Protein AF-A0AAE0R3A0-F1 (afdb_monomer_lite)

Sequence (132 aa):
MKLMDEVAGIVAVRHCKTNVVTASVDAINFHRKIKKGCVITVSGRMTFTSNKSMEIEVFVDADQLADTEEGKYRAVTAFFTYISLDKENKPLPVPPLKLGSGPIHHLERSQPCGGRGERVMGILYPDHIAGP

Organism: NCBI:txid175788

pLDDT: mean 78.23, std 23.04, range [30.05, 96.56]

Foldseek 3Di:
DVVQVVQVLVQQCVQAVADKDFPDKDDKDFPDDADPQKDKDKHKDWFFFDQFKTKIKIWIWTARPVDPVPGIDTGIIIITIMGGADPVRDGHTTDGQDADPDDQPPDDDDDDPDDDDDTGGHDDPDDPPDDD

InterPro domains:
  IPR006683 Thioesterase domain [PF03061] (1-63)
  IPR029069 HotDog domain superfamily [SSF54637] (1-98)
  IPR033120 Hotdog acyl-CoA thioesterase (ACOT)-type domain [PS51770] (1-88)
  IPR040170 Cytosolic acyl coenzyme A thioester hydrolase [PTHR11049] (1-99)

Radius of gyration: 16.15 Å; chains: 1; bounding box: 43×38×42 Å

Secondary structure (DSSP, 8-state):
-HHHHHHHHHHHHHHH-SEEEEEEEEEEEE-SPPPTT-EEEEEEEEEEE-SSEEEEEEEEEEE-TT-TTS--EEEEEEEEEEEEE-TTSPBPPPPPP---SS----------SSS-----------------

Structure (mmCIF, N/CA/C/O backbone):
data_AF-A0AAE0R3A0-F1
#
_entry.id   AF-A0AAE0R3A0-F1
#
loop_
_atom_site.group_PDB
_atom_site.id
_atom_site.type_symbol
_atom_site.label_atom_id
_atom_site.label_alt_id
_atom_site.label_comp_id
_atom_site.label_asym_id
_atom_site.label_entity_id
_atom_site.label_seq_id
_atom_site.pdbx_PDB_ins_code
_atom_site.Cartn_x
_atom_site.Cartn_y
_atom_site.Cartn_z
_atom_site.occupancy
_atom_site.B_iso_or_equiv
_atom_site.auth_seq_id
_atom_site.auth_comp_id
_atom_site.auth_asym_id
_atom_site.auth_atom_id
_atom_site.pdbx_PDB_model_num
ATOM 1 N N . MET A 1 1 ? 0.814 8.127 -8.821 1.00 86.75 1 MET A N 1
ATOM 2 C CA . MET A 1 1 ? 0.425 7.892 -7.411 1.00 86.75 1 MET A CA 1
ATOM 3 C C . MET A 1 1 ? -0.783 6.974 -7.276 1.00 86.75 1 MET A C 1
ATOM 5 O O . MET A 1 1 ? -0.697 6.074 -6.463 1.00 86.75 1 MET A O 1
ATOM 9 N N . LYS A 1 2 ? -1.832 7.115 -8.103 1.00 94.38 2 LYS A N 1
ATOM 10 C CA . LYS A 1 2 ? -3.039 6.261 -8.097 1.00 94.38 2 LYS A CA 1
ATOM 11 C C . LYS A 1 2 ? -2.790 4.756 -7.868 1.00 94.38 2 LYS A C 1
ATOM 13 O O . LYS A 1 2 ? -3.332 4.199 -6.930 1.00 94.38 2 LYS A O 1
ATOM 18 N N . LEU A 1 3 ? -1.909 4.133 -8.657 1.00 95.44 3 LEU A N 1
ATOM 19 C CA . LEU A 1 3 ? -1.618 2.694 -8.543 1.00 95.44 3 LEU A CA 1
ATOM 20 C C . LEU A 1 3 ? -1.071 2.281 -7.165 1.00 95.44 3 LEU A C 1
ATOM 22 O O . LEU A 1 3 ? -1.324 1.175 -6.705 1.00 95.44 3 LEU A O 1
ATOM 26 N N . MET A 1 4 ? -0.309 3.161 -6.506 1.00 96.19 4 MET A N 1
ATOM 27 C CA . MET A 1 4 ? 0.224 2.881 -5.170 1.00 96.19 4 MET A CA 1
ATOM 28 C C . MET A 1 4 ? -0.890 2.865 -4.124 1.00 96.19 4 MET A C 1
ATOM 30 O O . MET A 1 4 ? -0.903 1.984 -3.271 1.00 96.19 4 MET A O 1
ATOM 34 N N . ASP A 1 5 ? -1.832 3.804 -4.226 1.00 95.94 5 ASP A N 1
ATOM 35 C CA . ASP A 1 5 ? -2.991 3.870 -3.338 1.00 95.94 5 ASP A CA 1
ATOM 36 C C . ASP A 1 5 ? -3.929 2.674 -3.552 1.00 95.94 5 ASP A C 1
ATOM 38 O O . ASP A 1 5 ? -4.345 2.053 -2.585 1.00 95.94 5 ASP A O 1
ATOM 42 N N . GLU A 1 6 ? -4.165 2.254 -4.799 1.00 96.56 6 GLU A N 1
ATOM 43 C CA . GLU A 1 6 ? -4.964 1.053 -5.094 1.00 96.56 6 GLU A CA 1
ATOM 44 C C . GLU A 1 6 ? -4.362 -0.210 -4.461 1.00 96.56 6 GLU A C 1
ATOM 46 O O . GLU A 1 6 ? -5.071 -0.982 -3.815 1.00 96.56 6 GLU A O 1
ATOM 51 N N . VAL A 1 7 ? -3.045 -0.411 -4.589 1.00 96.50 7 VAL A N 1
ATOM 52 C CA . VAL A 1 7 ? -2.364 -1.560 -3.970 1.00 96.50 7 VAL A CA 1
ATOM 53 C C . VAL A 1 7 ? -2.396 -1.469 -2.445 1.00 96.50 7 VAL A C 1
ATOM 55 O O . VAL A 1 7 ? -2.684 -2.472 -1.789 1.00 96.50 7 VAL A O 1
ATOM 58 N N . ALA A 1 8 ? -2.155 -0.289 -1.868 1.00 95.94 8 ALA A N 1
ATOM 59 C CA . ALA A 1 8 ? -2.252 -0.094 -0.423 1.00 95.94 8 ALA A CA 1
ATOM 60 C C . ALA A 1 8 ? -3.670 -0.378 0.094 1.00 95.94 8 ALA A C 1
ATOM 62 O O . ALA A 1 8 ? -3.834 -1.109 1.071 1.00 95.94 8 ALA A O 1
ATOM 63 N N . GLY A 1 9 ? -4.693 0.113 -0.603 1.00 95.94 9 GLY A N 1
ATOM 64 C CA . GLY A 1 9 ? -6.095 -0.137 -0.290 1.00 95.94 9 GLY A CA 1
ATOM 65 C C . GLY A 1 9 ? -6.445 -1.620 -0.360 1.00 95.94 9 GLY A C 1
ATOM 66 O O . GLY A 1 9 ? -7.065 -2.141 0.564 1.00 95.94 9 GLY A O 1
ATOM 67 N N . ILE A 1 10 ? -5.981 -2.345 -1.383 1.00 96.44 10 ILE A N 1
ATOM 68 C CA . ILE A 1 10 ? -6.181 -3.801 -1.482 1.00 96.44 10 ILE A CA 1
ATOM 69 C C . ILE A 1 10 ? -5.555 -4.521 -0.282 1.00 96.44 10 ILE A C 1
ATOM 71 O O . ILE A 1 10 ? -6.184 -5.408 0.297 1.00 96.44 10 ILE A O 1
ATOM 75 N N . VAL A 1 11 ? -4.339 -4.144 0.119 1.00 95.12 11 VAL A N 1
ATOM 76 C CA . VAL A 1 11 ? -3.667 -4.729 1.290 1.00 95.12 11 VAL A CA 1
ATOM 77 C C . VAL A 1 11 ? -4.442 -4.418 2.579 1.00 95.12 11 VAL A C 1
ATOM 79 O O . VAL A 1 11 ? -4.677 -5.325 3.380 1.00 95.12 11 VAL A O 1
ATOM 82 N N . ALA A 1 12 ? -4.909 -3.179 2.755 1.00 95.00 12 ALA A N 1
ATOM 83 C CA . ALA A 1 12 ? -5.720 -2.764 3.901 1.00 95.00 12 ALA A CA 1
ATOM 84 C C . ALA A 1 12 ? -7.055 -3.528 3.978 1.00 95.00 12 ALA A C 1
ATOM 86 O O . ALA A 1 12 ? -7.399 -4.072 5.030 1.00 95.00 12 ALA A O 1
ATOM 87 N N . VAL A 1 13 ? -7.789 -3.626 2.862 1.00 95.12 13 VAL A N 1
ATOM 88 C CA . VAL A 1 13 ? -9.057 -4.372 2.780 1.00 95.12 13 VAL A CA 1
ATOM 89 C C . VAL A 1 13 ? -8.832 -5.853 3.060 1.00 95.12 13 VAL A C 1
ATOM 91 O O . VAL A 1 13 ? -9.615 -6.457 3.789 1.00 95.12 13 VAL A O 1
ATOM 94 N N . ARG A 1 14 ? -7.764 -6.458 2.528 1.00 93.75 14 ARG A N 1
ATOM 95 C CA . ARG A 1 14 ? -7.451 -7.874 2.783 1.00 93.75 14 ARG A CA 1
ATOM 96 C C . ARG A 1 14 ? -7.198 -8.154 4.262 1.00 93.75 14 ARG A C 1
ATOM 98 O O . ARG A 1 14 ? -7.598 -9.209 4.751 1.00 93.75 14 ARG A O 1
ATOM 105 N N . HIS A 1 15 ? -6.565 -7.216 4.960 1.00 92.44 15 HIS A N 1
ATOM 106 C CA . HIS A 1 15 ? -6.257 -7.346 6.381 1.00 92.44 15 HIS A CA 1
ATOM 107 C C . HIS A 1 15 ? -7.481 -7.117 7.275 1.00 92.44 15 HIS A C 1
ATOM 109 O O . HIS A 1 15 ? -7.769 -7.937 8.146 1.00 92.44 15 HIS A O 1
ATOM 115 N N . CYS A 1 16 ? -8.235 -6.037 7.047 1.00 91.19 16 CYS A N 1
ATOM 116 C CA . CYS A 1 16 ? -9.368 -5.670 7.902 1.00 91.19 16 CYS A CA 1
ATOM 117 C C . CYS A 1 16 ? -10.698 -6.325 7.514 1.00 91.19 16 CYS A C 1
ATOM 119 O O . CYS A 1 16 ? -11.542 -6.518 8.384 1.00 91.19 16 CYS A O 1
ATOM 121 N N . LYS A 1 17 ? -10.895 -6.679 6.238 1.00 92.44 17 LYS A N 1
ATOM 122 C CA . LYS A 1 17 ? -12.163 -7.187 5.675 1.00 92.44 17 LYS A CA 1
ATOM 123 C C . LYS A 1 17 ? -13.355 -6.241 5.894 1.00 92.44 17 LYS A C 1
ATOM 125 O O . LYS A 1 17 ? -14.493 -6.681 6.043 1.00 92.44 17 LYS A O 1
ATOM 130 N N . THR A 1 18 ? -13.089 -4.941 5.914 1.00 92.44 18 THR A N 1
ATOM 131 C CA . THR A 1 18 ? -14.054 -3.858 6.159 1.00 92.44 18 THR A CA 1
ATOM 132 C C . THR A 1 18 ? -13.866 -2.736 5.138 1.00 92.44 18 THR A C 1
ATOM 134 O O . THR A 1 18 ? -12.990 -2.805 4.273 1.00 92.44 18 THR A O 1
ATOM 137 N N . ASN A 1 19 ? -14.690 -1.689 5.240 1.00 93.62 19 ASN A N 1
ATOM 138 C CA . ASN A 1 19 ? -14.448 -0.450 4.516 1.00 93.62 19 ASN A CA 1
ATOM 139 C C . ASN A 1 19 ? -13.184 0.221 5.069 1.00 93.62 19 ASN A C 1
ATOM 141 O O . ASN A 1 19 ? -13.044 0.368 6.284 1.00 93.62 19 ASN A O 1
ATOM 145 N N . VAL A 1 20 ? -12.273 0.635 4.194 1.00 95.38 20 VAL A N 1
ATOM 146 C CA . VAL A 1 20 ? -11.018 1.284 4.586 1.00 95.38 20 VAL A CA 1
ATOM 147 C C . VAL A 1 20 ? -10.836 2.574 3.808 1.00 95.38 20 VAL A C 1
ATOM 149 O O . VAL A 1 20 ? -11.251 2.680 2.656 1.00 95.38 20 VAL A O 1
ATOM 152 N N . VAL A 1 21 ? -10.198 3.552 4.439 1.00 96.00 21 VAL A N 1
ATOM 153 C CA . VAL A 1 21 ? -9.913 4.853 3.832 1.00 96.00 21 VAL A CA 1
ATOM 154 C C . VAL A 1 21 ? -8.464 5.250 4.059 1.00 96.00 21 VAL A C 1
ATOM 156 O O . VAL A 1 21 ? -7.890 4.965 5.116 1.00 96.00 21 VAL A O 1
ATOM 159 N N . THR A 1 22 ? -7.885 5.935 3.077 1.00 95.88 22 THR A N 1
ATOM 160 C CA . THR A 1 22 ? -6.555 6.535 3.186 1.00 95.88 22 THR A CA 1
ATOM 161 C C . THR A 1 22 ? -6.623 7.722 4.141 1.00 95.88 22 THR A C 1
ATOM 163 O O . THR A 1 22 ? -7.330 8.696 3.890 1.00 95.88 22 THR A O 1
ATOM 166 N N . ALA A 1 23 ? -5.897 7.638 5.252 1.00 94.75 23 ALA A N 1
ATOM 167 C CA . ALA A 1 23 ? -5.838 8.686 6.266 1.00 94.75 23 ALA A CA 1
ATOM 168 C C . ALA A 1 23 ? -4.661 9.641 6.045 1.00 94.75 23 ALA A C 1
ATOM 170 O O . ALA A 1 23 ? -4.806 10.851 6.199 1.00 94.75 23 ALA A O 1
ATOM 171 N N . SER A 1 24 ? -3.496 9.104 5.679 1.00 94.19 24 SER A N 1
ATOM 172 C CA . SER A 1 24 ? -2.322 9.895 5.306 1.00 94.19 24 SER A CA 1
ATOM 173 C C . SER A 1 24 ? -1.452 9.145 4.307 1.00 94.19 24 SER A C 1
ATOM 175 O O . SER A 1 24 ? -1.490 7.915 4.219 1.00 94.19 24 SER A O 1
ATOM 177 N N . VAL A 1 25 ? -0.648 9.902 3.567 1.00 93.81 25 VAL A N 1
ATOM 178 C CA . VAL A 1 25 ? 0.426 9.373 2.728 1.00 93.81 25 VAL A CA 1
ATOM 179 C C . VAL A 1 25 ? 1.706 10.081 3.138 1.00 93.81 25 VAL A C 1
ATOM 181 O O . VAL A 1 25 ? 1.764 11.309 3.136 1.00 93.81 25 VAL A O 1
ATOM 184 N N . ASP A 1 26 ? 2.714 9.303 3.503 1.00 90.06 26 ASP A N 1
ATOM 185 C CA . ASP A 1 26 ? 3.951 9.761 4.116 1.00 90.06 26 ASP A CA 1
ATOM 186 C C . ASP A 1 26 ? 5.168 9.280 3.297 1.00 90.06 26 ASP A C 1
ATOM 188 O O . ASP A 1 26 ? 5.145 8.224 2.660 1.00 90.06 26 ASP A O 1
ATOM 192 N N . ALA A 1 27 ? 6.250 10.070 3.317 1.00 88.81 27 ALA A N 1
ATOM 193 C CA . ALA A 1 27 ? 7.576 9.722 2.781 1.00 88.81 27 ALA A CA 1
ATOM 194 C C . ALA A 1 27 ? 7.585 9.106 1.360 1.00 88.81 27 ALA A C 1
ATOM 196 O O . ALA A 1 27 ? 8.205 8.067 1.118 1.00 88.81 27 ALA A O 1
ATOM 197 N N . ILE A 1 28 ? 6.915 9.762 0.405 1.00 93.31 28 ILE A N 1
ATOM 198 C CA . ILE A 1 28 ? 6.990 9.386 -1.013 1.00 93.31 28 ILE A CA 1
ATOM 199 C C . ILE A 1 28 ? 8.362 9.787 -1.567 1.00 93.31 28 ILE A C 1
ATOM 201 O O . ILE A 1 28 ? 8.621 10.963 -1.820 1.00 93.31 28 ILE A O 1
ATOM 205 N N . ASN A 1 29 ? 9.218 8.800 -1.809 1.00 93.19 29 ASN A N 1
ATOM 206 C CA . ASN A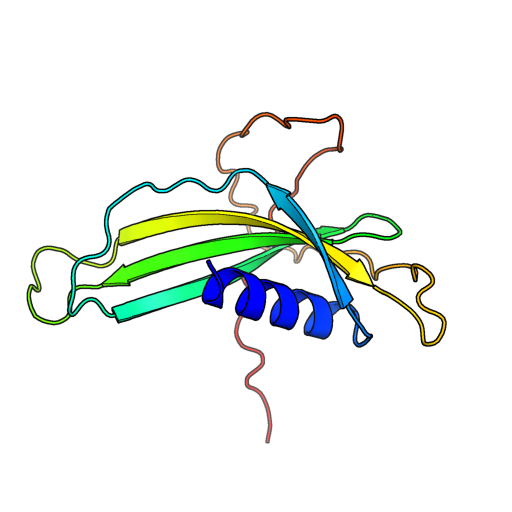 1 29 ? 10.557 8.997 -2.352 1.00 93.19 29 ASN A CA 1
ATOM 207 C C . ASN A 1 29 ? 10.629 8.479 -3.788 1.00 93.19 29 ASN A C 1
ATOM 209 O O . ASN A 1 29 ? 10.397 7.296 -4.044 1.00 93.19 29 ASN A O 1
ATOM 213 N N . PHE A 1 30 ? 10.982 9.367 -4.716 1.00 94.31 30 PHE A N 1
ATOM 214 C CA . PHE A 1 30 ? 11.243 9.039 -6.115 1.00 94.31 30 PHE A CA 1
ATOM 215 C C . PHE A 1 30 ? 12.746 8.837 -6.311 1.00 94.31 30 PHE A C 1
ATOM 217 O O . PHE A 1 30 ? 13.498 9.800 -6.435 1.00 94.31 30 PHE A O 1
ATOM 224 N N . HIS A 1 31 ? 13.175 7.578 -6.335 1.00 93.19 31 HIS A N 1
ATOM 225 C CA . HIS A 1 31 ? 14.585 7.197 -6.451 1.00 93.19 31 HIS A CA 1
ATOM 226 C C . HIS A 1 31 ? 15.094 7.337 -7.883 1.00 93.19 31 HIS A C 1
ATOM 228 O O . HIS A 1 31 ? 16.197 7.823 -8.120 1.00 93.19 31 HIS A O 1
ATOM 234 N N . ARG A 1 32 ? 14.287 6.903 -8.859 1.00 93.00 32 ARG A N 1
ATOM 235 C CA . ARG A 1 32 ? 14.642 6.907 -10.284 1.00 93.00 32 ARG A CA 1
ATOM 236 C C . ARG A 1 32 ? 13.426 7.223 -11.147 1.00 93.00 32 ARG A C 1
ATOM 238 O O . ARG A 1 32 ? 12.296 6.863 -10.820 1.00 93.00 32 ARG A O 1
ATOM 245 N N . LYS A 1 33 ? 13.667 7.896 -12.275 1.00 91.69 33 LYS A N 1
ATOM 246 C CA . LYS A 1 33 ? 12.634 8.184 -13.280 1.00 91.69 33 LYS A CA 1
ATOM 247 C C . LYS A 1 33 ? 12.230 6.893 -13.991 1.00 91.69 33 LYS A C 1
ATOM 249 O O . LYS A 1 33 ? 13.096 6.101 -14.338 1.00 91.69 33 LYS A O 1
ATOM 254 N N . ILE A 1 34 ? 10.937 6.741 -14.263 1.00 91.69 34 ILE A N 1
ATOM 255 C CA . ILE A 1 34 ? 10.389 5.637 -15.058 1.00 91.69 34 ILE A CA 1
ATOM 256 C C . ILE A 1 34 ? 10.246 6.126 -16.502 1.00 91.69 34 ILE A C 1
ATOM 258 O O . ILE A 1 34 ? 9.584 7.138 -16.750 1.00 91.69 34 ILE A O 1
ATOM 262 N N . LYS A 1 35 ? 10.897 5.443 -17.448 1.00 89.38 35 LYS A N 1
ATOM 263 C CA . LYS A 1 35 ? 10.840 5.775 -18.880 1.00 89.38 35 LYS A CA 1
ATOM 264 C C . LYS A 1 35 ? 9.560 5.203 -19.508 1.00 89.38 35 LYS A C 1
ATOM 266 O O . LYS A 1 35 ? 8.932 4.287 -18.977 1.00 89.38 35 LYS A O 1
ATOM 271 N N . LYS A 1 36 ? 9.152 5.747 -20.659 1.00 89.50 36 LYS A N 1
ATOM 272 C CA . LYS A 1 36 ? 8.063 5.154 -21.454 1.00 89.50 36 LYS A CA 1
ATOM 273 C C . LYS A 1 36 ? 8.492 3.770 -21.948 1.00 89.50 36 LYS A C 1
ATOM 275 O O . LYS A 1 36 ? 9.640 3.601 -22.337 1.00 89.50 36 LYS A O 1
ATOM 280 N N . GLY A 1 37 ? 7.563 2.817 -21.948 1.00 87.69 37 GLY A N 1
ATOM 281 C CA . GLY A 1 37 ? 7.834 1.432 -22.348 1.00 87.69 37 GLY A CA 1
ATOM 282 C C . GLY A 1 37 ? 8.332 0.527 -21.217 1.00 87.69 37 GLY A C 1
ATOM 283 O O . GLY A 1 37 ? 8.429 -0.677 -21.425 1.00 87.69 37 GLY A O 1
ATOM 284 N N . CYS A 1 38 ? 8.592 1.063 -20.017 1.00 90.31 38 CYS A N 1
ATOM 285 C CA . CYS A 1 38 ? 8.862 0.233 -18.846 1.00 90.31 38 CYS A CA 1
ATOM 286 C C . CYS A 1 38 ? 7.584 -0.456 -18.350 1.00 90.31 38 CYS A C 1
ATOM 288 O O . CYS A 1 38 ? 6.516 0.161 -18.277 1.00 90.31 38 CYS A O 1
ATOM 290 N N . VAL A 1 39 ? 7.723 -1.707 -17.922 1.00 92.19 39 VAL A N 1
ATOM 291 C CA . VAL A 1 39 ? 6.725 -2.398 -17.107 1.00 92.19 39 VAL A CA 1
ATOM 292 C C . VAL A 1 39 ? 6.987 -2.058 -15.651 1.00 92.19 39 VAL A C 1
ATOM 294 O O . VAL A 1 39 ? 8.131 -2.035 -15.207 1.00 92.19 39 VAL A O 1
ATOM 297 N N . ILE A 1 40 ? 5.925 -1.771 -14.904 1.00 94.56 40 ILE A N 1
ATOM 298 C CA . ILE A 1 40 ? 6.028 -1.460 -13.481 1.00 94.56 40 ILE A CA 1
ATOM 299 C C . ILE A 1 40 ? 5.360 -2.544 -12.649 1.00 94.56 40 ILE A C 1
ATOM 301 O O . ILE A 1 40 ? 4.267 -3.011 -12.965 1.00 94.56 40 ILE A O 1
ATOM 305 N N . THR A 1 41 ? 6.005 -2.914 -11.552 1.00 94.94 41 THR A N 1
ATOM 306 C CA . THR A 1 41 ? 5.434 -3.774 -10.521 1.00 94.94 41 THR A CA 1
ATOM 307 C C . THR A 1 41 ? 5.213 -2.932 -9.280 1.00 94.94 41 THR A C 1
ATOM 309 O O . THR A 1 41 ? 6.164 -2.416 -8.693 1.00 94.94 41 THR A O 1
ATOM 312 N N . VAL A 1 42 ? 3.954 -2.797 -8.873 1.00 96.31 42 VAL A N 1
ATOM 313 C CA . VAL A 1 42 ? 3.591 -2.125 -7.625 1.00 96.31 42 VAL A CA 1
ATOM 314 C C . VAL A 1 42 ? 3.329 -3.194 -6.578 1.00 96.31 42 VAL A C 1
ATOM 316 O O . VAL A 1 42 ? 2.454 -4.035 -6.753 1.00 96.31 42 VAL A O 1
ATOM 319 N N . SER A 1 43 ? 4.118 -3.189 -5.512 1.00 94.94 43 SER A N 1
ATOM 320 C CA . SER A 1 43 ? 4.028 -4.160 -4.420 1.00 94.94 43 SER A CA 1
ATOM 321 C C . SER A 1 43 ? 3.758 -3.428 -3.116 1.00 94.94 43 SER A C 1
ATOM 323 O O . SER A 1 43 ? 4.339 -2.372 -2.883 1.00 94.94 43 SER A O 1
ATOM 325 N N . GLY A 1 44 ? 2.894 -3.976 -2.266 1.00 92.50 44 GLY A N 1
ATOM 326 C CA . GLY A 1 44 ? 2.562 -3.398 -0.965 1.00 92.50 44 GLY A CA 1
ATOM 327 C C . GLY A 1 44 ? 2.705 -4.425 0.149 1.00 92.50 44 GLY A C 1
ATOM 328 O O . GLY A 1 44 ? 2.357 -5.591 -0.040 1.00 92.50 44 GLY A O 1
ATOM 329 N N . ARG A 1 45 ? 3.198 -4.001 1.313 1.00 89.75 45 ARG A N 1
ATOM 330 C CA . ARG A 1 45 ? 3.256 -4.825 2.528 1.00 89.75 45 ARG A CA 1
ATOM 331 C C . ARG A 1 45 ? 2.874 -4.020 3.758 1.00 89.75 45 ARG A C 1
ATOM 333 O O . ARG A 1 45 ? 3.167 -2.834 3.847 1.00 89.75 45 ARG A O 1
ATOM 340 N N . MET A 1 46 ? 2.253 -4.680 4.725 1.00 90.50 46 MET A N 1
ATOM 341 C CA . MET A 1 46 ? 1.934 -4.048 6.000 1.00 90.50 46 MET A CA 1
ATOM 342 C C . MET A 1 46 ? 3.191 -3.964 6.867 1.00 90.50 46 MET A C 1
ATOM 344 O O . MET A 1 46 ? 3.904 -4.955 7.021 1.00 90.50 46 MET A O 1
ATOM 348 N N . THR A 1 47 ? 3.465 -2.790 7.422 1.00 88.94 47 THR A N 1
ATOM 349 C CA . THR A 1 47 ? 4.639 -2.534 8.274 1.00 88.94 47 THR A CA 1
ATOM 350 C C . THR A 1 47 ? 4.262 -2.299 9.721 1.00 88.94 47 THR A C 1
ATOM 352 O O . THR A 1 47 ? 5.072 -2.508 10.616 1.00 88.94 47 THR A O 1
ATOM 355 N N . PHE A 1 48 ? 3.039 -1.856 9.981 1.00 88.19 48 PHE A N 1
ATOM 356 C CA . PHE A 1 48 ? 2.604 -1.591 11.340 1.00 88.19 48 PHE A CA 1
ATOM 357 C C . PHE A 1 48 ? 1.082 -1.588 11.433 1.00 88.19 48 PHE A C 1
ATOM 359 O O . PHE A 1 48 ? 0.383 -1.191 10.503 1.00 88.19 48 PHE A O 1
ATOM 366 N N . THR A 1 49 ? 0.559 -1.998 12.583 1.00 90.50 49 THR A N 1
ATOM 367 C CA . THR A 1 49 ? -0.857 -1.859 12.931 1.00 90.50 49 THR A CA 1
ATOM 368 C C . THR A 1 49 ? -0.954 -1.224 14.304 1.00 90.50 49 THR A C 1
ATOM 370 O O . THR A 1 49 ? -0.427 -1.763 15.277 1.00 90.50 49 THR A O 1
ATOM 373 N N . SER A 1 50 ? -1.648 -0.096 14.389 1.00 88.69 50 SER A N 1
ATOM 374 C CA . SER A 1 50 ? -2.109 0.461 15.655 1.00 88.69 50 SER A CA 1
ATOM 375 C C . SER A 1 50 ? -3.475 -0.126 16.023 1.00 88.69 50 SER A C 1
ATOM 377 O O . SER A 1 50 ? -4.022 -0.964 15.312 1.00 88.69 50 SER A O 1
ATOM 379 N N . ASN A 1 51 ? -4.077 0.371 17.104 1.00 87.81 51 ASN A N 1
ATOM 380 C CA . ASN A 1 51 ? -5.435 -0.003 17.497 1.00 87.81 51 ASN A CA 1
ATOM 381 C C . ASN A 1 51 ? -6.460 0.345 16.401 1.00 87.81 51 ASN A C 1
ATOM 383 O O . ASN A 1 51 ? -7.381 -0.418 16.158 1.00 87.81 51 ASN A O 1
ATOM 387 N N . LYS A 1 52 ? -6.299 1.482 15.709 1.00 87.88 52 LYS A N 1
ATOM 388 C CA . LYS A 1 52 ? -7.284 1.996 14.730 1.00 87.88 52 LYS A CA 1
ATOM 389 C C . LYS A 1 52 ? -6.709 2.308 13.348 1.00 87.88 52 LYS A C 1
ATOM 391 O O . LYS A 1 52 ? -7.420 2.839 12.499 1.00 87.88 52 LYS A O 1
ATOM 396 N N . SER A 1 53 ? -5.428 2.036 13.123 1.00 91.44 53 SER A N 1
ATOM 397 C CA . SER A 1 53 ? -4.763 2.371 11.865 1.00 91.44 53 SER A CA 1
ATOM 398 C C . SER A 1 53 ? -3.796 1.287 11.420 1.00 91.44 53 SER A C 1
ATOM 400 O O . SER A 1 53 ? -3.318 0.486 12.221 1.00 91.44 53 SER A O 1
ATOM 402 N N . MET A 1 54 ? -3.507 1.287 10.126 1.00 93.62 54 MET A N 1
ATOM 403 C CA . MET A 1 54 ? -2.551 0.406 9.468 1.00 93.62 54 MET A CA 1
ATOM 404 C C . MET A 1 54 ? -1.545 1.255 8.712 1.00 93.62 54 MET A C 1
ATOM 4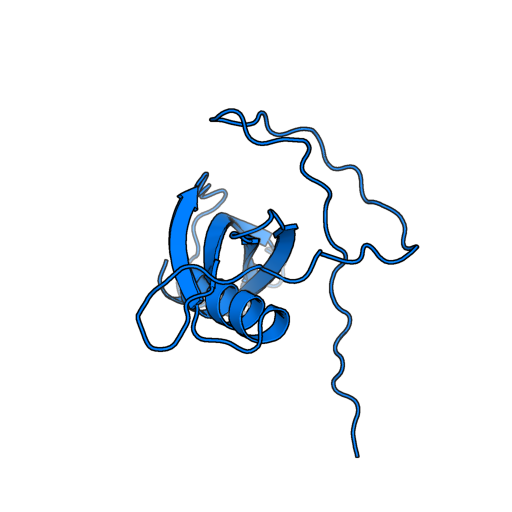06 O O . MET A 1 54 ? -1.945 2.197 8.035 1.00 93.62 54 MET A O 1
ATOM 410 N N . GLU A 1 55 ? -0.271 0.907 8.794 1.00 94.50 55 GLU A N 1
ATOM 411 C CA . GLU A 1 55 ? 0.778 1.439 7.934 1.00 94.50 55 GLU A CA 1
ATOM 412 C C . GLU A 1 55 ? 1.134 0.385 6.886 1.00 94.50 55 GLU A C 1
ATOM 414 O O . GLU A 1 55 ? 1.357 -0.791 7.201 1.00 94.50 55 GLU A O 1
ATOM 419 N N . ILE A 1 56 ? 1.155 0.812 5.630 1.00 94.12 56 ILE A N 1
ATOM 420 C CA . ILE A 1 56 ? 1.444 -0.027 4.477 1.00 94.12 56 ILE A CA 1
ATOM 421 C C . ILE A 1 56 ? 2.564 0.637 3.698 1.00 94.12 56 ILE A C 1
ATOM 423 O O . ILE A 1 56 ? 2.424 1.757 3.209 1.00 94.12 56 ILE A O 1
ATOM 427 N N . GLU A 1 57 ? 3.677 -0.066 3.568 1.00 94.69 57 GLU A N 1
ATOM 428 C CA . GLU A 1 57 ? 4.760 0.344 2.694 1.00 94.69 57 GLU A CA 1
ATOM 429 C C . GLU A 1 57 ? 4.474 -0.145 1.278 1.00 94.69 57 GLU A C 1
ATOM 431 O O . GLU A 1 57 ? 4.173 -1.321 1.052 1.00 94.69 57 GLU A O 1
ATOM 436 N N . VAL A 1 58 ? 4.578 0.771 0.324 1.00 95.12 58 VAL A N 1
ATOM 437 C CA . VAL A 1 58 ? 4.395 0.511 -1.096 1.00 95.12 58 VAL A CA 1
ATOM 438 C C . VAL A 1 58 ? 5.684 0.784 -1.842 1.00 95.12 58 VAL A C 1
ATOM 440 O O . VAL A 1 58 ? 6.388 1.771 -1.614 1.00 95.12 58 VAL A O 1
ATOM 443 N N . PHE A 1 59 ? 5.955 -0.088 -2.797 1.00 94.62 59 PHE A N 1
ATOM 444 C CA . PHE A 1 59 ? 7.100 -0.034 -3.672 1.00 94.62 59 PHE A CA 1
ATOM 445 C C . PHE A 1 59 ? 6.667 -0.045 -5.120 1.00 94.62 59 PHE A C 1
ATOM 447 O O . PHE A 1 59 ? 5.767 -0.796 -5.495 1.00 94.62 59 PHE A O 1
ATOM 454 N N . VAL A 1 60 ? 7.376 0.712 -5.944 1.00 95.94 60 VAL A N 1
ATOM 455 C CA . VAL A 1 60 ? 7.257 0.636 -7.394 1.00 95.94 60 VAL A CA 1
ATOM 456 C C . VAL A 1 60 ? 8.610 0.248 -7.947 1.00 95.94 60 VAL A C 1
ATOM 458 O O . VAL A 1 60 ? 9.560 1.030 -7.873 1.00 95.94 60 VAL A O 1
ATOM 461 N N . ASP A 1 61 ? 8.684 -0.953 -8.496 1.00 94.56 61 ASP A N 1
ATOM 462 C CA . ASP A 1 61 ? 9.809 -1.385 -9.308 1.00 94.56 61 ASP A CA 1
ATOM 463 C C . ASP A 1 61 ? 9.480 -1.168 -10.785 1.00 94.56 61 ASP A C 1
ATOM 465 O O . ASP A 1 61 ? 8.337 -1.360 -11.199 1.00 94.56 61 ASP A O 1
ATOM 469 N N . ALA A 1 62 ? 10.471 -0.774 -11.574 1.00 93.94 62 ALA A N 1
ATOM 470 C CA . ALA A 1 62 ? 10.360 -0.633 -13.018 1.00 93.94 62 ALA A CA 1
ATOM 471 C C . ALA A 1 62 ? 11.357 -1.567 -13.709 1.00 93.94 62 ALA A C 1
ATOM 473 O O . ALA A 1 62 ? 12.478 -1.748 -13.233 1.00 93.94 62 ALA A O 1
ATOM 474 N N . ASP A 1 63 ? 10.928 -2.142 -14.825 1.00 91.12 63 ASP A N 1
ATOM 475 C CA . ASP A 1 63 ? 11.697 -3.062 -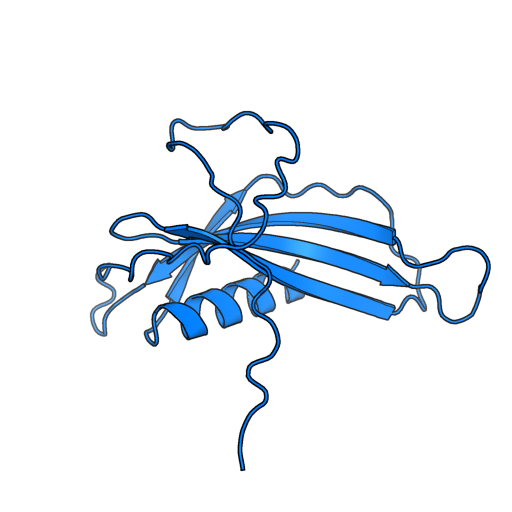15.656 1.00 91.12 63 ASP A CA 1
ATOM 476 C C . ASP A 1 63 ? 11.564 -2.657 -17.130 1.00 91.12 63 ASP A C 1
ATOM 478 O O . ASP A 1 63 ? 10.466 -2.345 -17.608 1.00 91.12 63 ASP A O 1
ATOM 482 N N . GLN A 1 64 ? 12.683 -2.601 -17.848 1.00 85.94 64 GLN A N 1
ATOM 483 C CA . GLN A 1 64 ? 12.728 -2.194 -19.247 1.00 85.94 64 GLN A CA 1
ATOM 484 C C . GLN A 1 64 ? 12.869 -3.434 -20.132 1.00 85.94 64 GLN A C 1
ATOM 486 O O . GLN A 1 64 ? 13.966 -3.860 -20.459 1.00 85.94 64 GLN A O 1
ATOM 491 N N . LEU A 1 65 ? 11.735 -3.979 -20.583 1.00 74.88 65 LEU A N 1
ATOM 492 C CA . LEU A 1 65 ? 11.685 -5.229 -21.359 1.00 74.88 65 LEU A CA 1
ATOM 493 C C . LEU A 1 65 ? 12.526 -5.229 -22.651 1.00 74.88 65 LEU A C 1
ATOM 495 O O . LEU A 1 65 ? 12.865 -6.296 -23.149 1.00 74.88 65 LEU A O 1
ATOM 499 N N . ALA A 1 66 ? 12.805 -4.053 -23.222 1.00 70.31 66 ALA A N 1
ATOM 500 C CA . ALA A 1 66 ? 13.538 -3.916 -24.480 1.00 70.31 66 ALA A CA 1
ATOM 501 C C . ALA A 1 66 ? 15.061 -3.778 -24.305 1.00 70.31 66 ALA A C 1
ATOM 503 O O . ALA A 1 66 ? 15.791 -4.088 -25.241 1.00 70.31 66 ALA A O 1
ATOM 504 N N . ASP A 1 67 ? 15.533 -3.330 -23.136 1.00 63.81 67 ASP A N 1
ATOM 505 C CA . ASP A 1 67 ? 16.962 -3.192 -22.829 1.00 63.81 67 ASP A CA 1
ATOM 506 C C . ASP A 1 67 ? 17.316 -4.157 -21.704 1.00 63.81 67 ASP A C 1
ATOM 508 O O . ASP A 1 67 ? 17.147 -3.861 -20.523 1.00 63.81 67 ASP A O 1
ATOM 512 N N . THR A 1 68 ? 17.842 -5.320 -22.080 1.00 61.56 68 THR A N 1
ATOM 513 C CA . THR A 1 68 ? 18.230 -6.385 -21.142 1.00 61.56 68 THR A CA 1
ATOM 514 C C . THR A 1 68 ? 19.387 -5.990 -20.208 1.00 61.56 68 THR A C 1
ATOM 516 O O . THR A 1 68 ? 19.690 -6.723 -19.270 1.00 61.56 68 THR A O 1
ATOM 519 N N . GLU A 1 69 ? 20.051 -4.853 -20.451 1.00 66.25 69 GLU A N 1
ATOM 520 C CA . GLU A 1 69 ? 21.180 -4.366 -19.645 1.00 66.25 69 GLU A CA 1
ATOM 521 C C . GLU A 1 69 ? 20.737 -3.583 -18.394 1.00 66.25 69 GLU A C 1
ATOM 523 O O . GLU A 1 69 ? 21.360 -3.696 -17.337 1.00 66.25 69 GLU A O 1
ATOM 528 N N . GLU A 1 70 ? 19.638 -2.822 -18.472 1.00 67.06 70 GLU A N 1
ATOM 529 C CA . GLU A 1 70 ? 19.065 -2.082 -17.338 1.00 67.06 70 GLU A CA 1
ATOM 530 C C . GLU A 1 70 ? 17.997 -2.951 -16.651 1.00 67.06 70 GLU A C 1
ATOM 532 O O . GLU A 1 70 ? 16.799 -2.711 -16.783 1.00 67.06 70 GLU A O 1
ATOM 537 N N . GLY A 1 71 ? 18.424 -3.985 -15.919 1.00 79.88 71 GLY A N 1
AT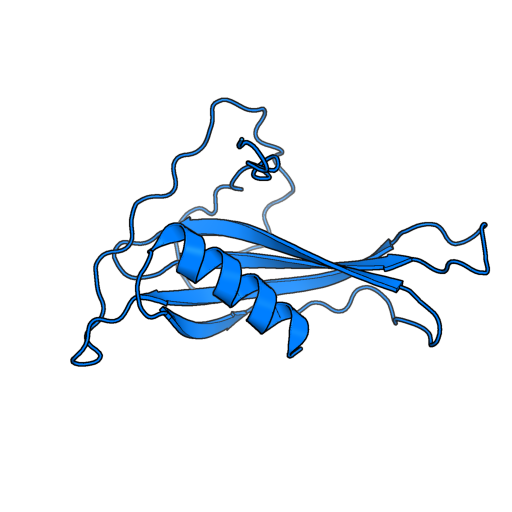OM 538 C CA . GLY A 1 71 ? 17.511 -4.859 -15.170 1.00 79.88 71 GLY A CA 1
ATOM 539 C C . GLY A 1 71 ? 16.606 -4.121 -14.163 1.00 79.88 71 GLY A C 1
ATOM 540 O O . GLY A 1 71 ? 16.755 -2.925 -13.895 1.00 79.88 71 GLY A O 1
ATOM 541 N N . LYS A 1 72 ? 15.667 -4.861 -13.557 1.00 89.06 72 LYS A N 1
ATOM 542 C CA . LYS A 1 72 ? 14.661 -4.343 -12.611 1.00 89.06 72 LYS A CA 1
ATOM 543 C C . LYS A 1 72 ? 15.261 -3.426 -11.531 1.00 89.06 72 LYS A C 1
ATOM 545 O O . LYS A 1 72 ? 16.162 -3.825 -10.792 1.00 89.06 72 LYS A O 1
ATOM 550 N N . TYR A 1 73 ? 14.701 -2.224 -11.368 1.00 91.31 73 TYR A N 1
ATOM 551 C CA . TYR A 1 73 ? 15.137 -1.253 -10.356 1.00 91.31 73 TYR A CA 1
ATOM 552 C C . TYR A 1 73 ? 13.983 -0.642 -9.558 1.00 91.31 73 TYR A C 1
ATOM 554 O O . TYR A 1 73 ? 12.872 -0.460 -10.054 1.00 91.31 73 TYR A O 1
ATOM 562 N N . ARG A 1 74 ? 14.276 -0.243 -8.314 1.00 93.94 74 ARG A N 1
ATOM 563 C CA . ARG A 1 74 ? 13.342 0.486 -7.448 1.00 93.94 74 ARG A CA 1
ATOM 564 C C . ARG A 1 74 ? 13.199 1.931 -7.928 1.00 93.94 74 ARG A C 1
ATOM 566 O O . ARG A 1 74 ? 14.161 2.696 -7.895 1.00 93.94 74 ARG A O 1
ATOM 573 N N . ALA A 1 75 ? 11.998 2.314 -8.346 1.00 95.19 75 ALA A N 1
ATOM 574 C CA . ALA A 1 75 ? 11.691 3.667 -8.802 1.00 95.19 75 ALA A CA 1
ATOM 575 C C . ALA A 1 75 ? 11.083 4.529 -7.690 1.00 95.19 75 ALA A C 1
ATOM 577 O O . ALA A 1 75 ? 11.472 5.686 -7.535 1.00 95.19 75 ALA A O 1
ATOM 578 N N . VAL A 1 76 ? 10.148 3.977 -6.905 1.00 95.69 76 VAL A N 1
ATOM 579 C CA . VAL A 1 76 ? 9.417 4.728 -5.868 1.00 95.69 76 VAL A CA 1
ATOM 580 C C . VAL A 1 76 ? 9.234 3.892 -4.605 1.00 95.69 76 VAL A C 1
ATOM 582 O O . VAL A 1 76 ? 9.014 2.683 -4.681 1.00 95.69 76 VAL A O 1
ATOM 585 N N . THR A 1 77 ? 9.296 4.542 -3.446 1.00 95.19 77 THR A N 1
ATOM 586 C CA . THR A 1 77 ? 8.848 3.993 -2.156 1.00 95.19 77 THR A CA 1
ATOM 587 C C . THR A 1 77 ? 7.920 4.988 -1.474 1.00 95.19 77 THR A C 1
ATOM 589 O O . THR A 1 77 ? 8.171 6.189 -1.559 1.00 95.19 77 THR A O 1
ATOM 592 N N . ALA A 1 78 ? 6.880 4.519 -0.795 1.00 94.62 78 ALA A N 1
ATOM 593 C CA . ALA A 1 78 ? 5.943 5.368 -0.062 1.00 94.62 78 ALA A CA 1
ATOM 594 C C . ALA A 1 78 ? 5.331 4.614 1.122 1.00 94.62 78 ALA A C 1
ATOM 596 O O . ALA A 1 78 ? 5.234 3.388 1.087 1.00 94.62 78 ALA A O 1
ATOM 597 N N . PHE A 1 79 ? 4.868 5.348 2.130 1.00 94.94 79 PHE A N 1
ATOM 598 C CA . PHE A 1 79 ? 4.108 4.800 3.249 1.00 94.94 79 PHE A CA 1
ATOM 599 C C . PHE A 1 79 ? 2.684 5.344 3.215 1.00 94.94 79 PHE A C 1
ATOM 601 O O . PHE A 1 79 ? 2.462 6.544 3.070 1.00 94.94 79 PHE A O 1
ATOM 608 N N . PHE A 1 80 ? 1.708 4.459 3.350 1.00 95.38 80 PHE A N 1
ATOM 609 C CA . PHE A 1 80 ? 0.293 4.794 3.390 1.00 95.38 80 PHE A CA 1
ATOM 610 C C . PHE A 1 80 ? -0.266 4.431 4.757 1.00 95.38 80 PHE A C 1
ATOM 612 O O . PHE A 1 80 ? -0.111 3.297 5.210 1.00 95.38 80 PHE A O 1
ATOM 619 N N . THR A 1 81 ? -0.952 5.375 5.396 1.00 95.44 81 THR A N 1
ATOM 620 C CA . THR A 1 81 ? -1.734 5.098 6.599 1.00 95.44 81 THR A CA 1
ATOM 621 C C . THR A 1 81 ? -3.194 4.911 6.210 1.00 95.44 81 THR A C 1
ATOM 623 O O . THR A 1 81 ? -3.808 5.821 5.654 1.00 95.44 81 THR A O 1
ATOM 626 N N . TYR A 1 82 ? -3.767 3.761 6.549 1.00 96.06 82 TYR A N 1
ATOM 627 C CA . TYR A 1 82 ? -5.180 3.449 6.351 1.00 96.06 82 TYR A CA 1
ATOM 628 C C . TYR A 1 82 ? -5.921 3.337 7.683 1.00 96.06 82 TYR A C 1
ATOM 630 O O . TYR A 1 82 ? -5.351 2.928 8.697 1.00 96.06 82 TYR A O 1
ATOM 6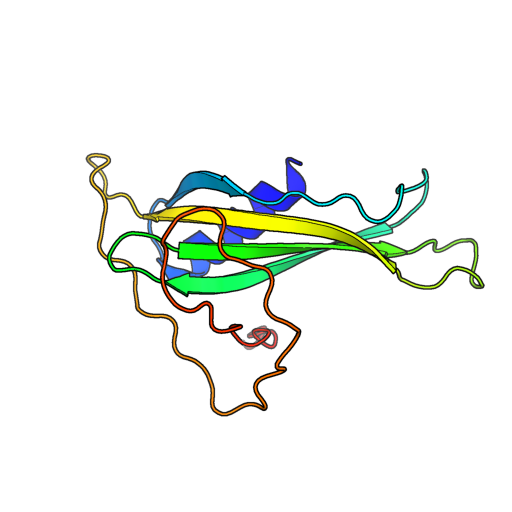38 N N . ILE A 1 83 ? -7.210 3.672 7.670 1.00 95.75 83 ILE A N 1
ATOM 639 C CA . ILE A 1 83 ? -8.136 3.493 8.795 1.00 95.75 83 ILE A CA 1
ATOM 640 C C . ILE A 1 83 ? -9.296 2.615 8.329 1.00 95.75 83 ILE A C 1
ATOM 642 O O . ILE A 1 83 ? -9.809 2.793 7.226 1.00 95.75 83 ILE A O 1
ATOM 646 N N . SER A 1 84 ? -9.714 1.677 9.177 1.00 93.94 84 SER A N 1
ATOM 647 C CA . SER A 1 84 ? -10.931 0.888 8.970 1.00 93.94 84 SER A CA 1
ATOM 648 C C . SER A 1 84 ? -12.143 1.641 9.512 1.00 93.94 84 SER A C 1
ATOM 650 O O . SER A 1 84 ? -12.097 2.133 10.638 1.00 93.94 84 SER A O 1
ATOM 652 N N . LEU A 1 85 ? -13.239 1.670 8.760 1.00 93.88 85 LEU A N 1
ATOM 653 C CA . LEU A 1 85 ? -14.495 2.318 9.128 1.00 93.88 85 LEU A CA 1
ATOM 654 C C . LEU A 1 85 ? -15.654 1.317 9.183 1.00 93.88 85 LEU A C 1
ATOM 656 O O . LEU A 1 85 ? -15.684 0.330 8.442 1.00 93.88 85 LEU A O 1
ATOM 660 N N . ASP A 1 86 ? -16.624 1.590 10.051 1.00 92.56 86 ASP A N 1
ATOM 661 C CA . ASP A 1 86 ? -17.924 0.920 10.045 1.00 92.56 86 ASP A CA 1
ATOM 662 C C . ASP A 1 86 ? -18.903 1.554 9.033 1.00 92.56 86 ASP A C 1
ATOM 664 O O . ASP A 1 86 ? -18.547 2.424 8.234 1.00 92.56 86 ASP A O 1
ATOM 668 N N . LYS A 1 87 ? -20.165 1.108 9.060 1.00 91.56 87 LYS A N 1
ATOM 669 C CA . LYS A 1 87 ? -21.237 1.634 8.196 1.00 91.56 87 LYS A CA 1
ATOM 670 C C . LYS A 1 87 ? -21.638 3.078 8.528 1.00 91.56 87 LYS A C 1
ATOM 672 O O . LYS A 1 87 ? -22.249 3.732 7.690 1.00 91.56 87 LYS A O 1
ATOM 677 N N . GLU A 1 88 ? -21.314 3.564 9.722 1.00 93.19 88 GLU A N 1
ATOM 678 C CA . GLU A 1 88 ? -21.576 4.930 10.188 1.00 93.19 88 GLU A CA 1
ATOM 679 C C . GLU A 1 88 ? -20.333 5.834 10.061 1.00 93.19 88 GLU A C 1
ATOM 681 O O . GLU A 1 88 ? -20.321 6.947 10.586 1.00 93.19 88 GLU A O 1
ATOM 686 N N . ASN A 1 89 ? -19.289 5.376 9.359 1.00 90.12 89 ASN A N 1
ATOM 687 C CA . ASN A 1 89 ? -17.997 6.051 9.201 1.00 90.12 89 ASN A CA 1
ATOM 688 C C . ASN A 1 89 ? -17.222 6.268 10.514 1.00 90.12 89 ASN A C 1
ATOM 690 O O . ASN A 1 89 ? -16.417 7.197 10.620 1.00 90.12 89 ASN A O 1
ATOM 694 N N . LYS A 1 90 ? -17.417 5.408 11.518 1.00 91.81 90 LYS A N 1
ATOM 695 C CA . LYS A 1 90 ? -16.634 5.430 12.760 1.00 91.81 90 LYS A CA 1
ATOM 696 C C . LYS A 1 90 ? -15.420 4.499 12.658 1.00 91.81 90 LYS A C 1
ATOM 698 O O . LYS A 1 90 ? -15.546 3.393 12.129 1.00 91.81 90 LYS A O 1
ATOM 703 N N . PRO A 1 91 ? -14.247 4.901 13.192 1.00 91.75 91 PRO A N 1
ATOM 704 C CA . PRO A 1 91 ? -13.056 4.057 13.198 1.00 91.75 91 PRO A CA 1
ATOM 705 C C . PRO A 1 91 ? -13.255 2.748 13.969 1.00 91.75 91 PRO A C 1
ATOM 707 O O . PRO A 1 91 ? -13.550 2.768 15.168 1.00 91.75 91 PRO A O 1
ATOM 710 N N . LEU A 1 92 ? -13.020 1.625 13.295 1.00 92.56 92 LEU A N 1
ATOM 711 C CA . LEU A 1 92 ? -13.042 0.285 13.875 1.00 92.56 92 LEU A CA 1
ATOM 712 C C . LEU A 1 92 ? -11.650 -0.147 14.356 1.00 92.56 92 LEU A C 1
ATOM 714 O O . LEU A 1 92 ? -10.639 0.283 13.790 1.00 92.56 92 LEU A O 1
ATOM 718 N N . PRO A 1 93 ? -11.584 -1.016 15.380 1.00 92.12 93 PRO A N 1
ATOM 719 C CA . PRO A 1 93 ? -10.334 -1.639 15.771 1.00 92.12 93 PRO A CA 1
ATOM 720 C C . PRO A 1 93 ? -9.771 -2.494 14.629 1.00 92.12 93 PRO A C 1
ATOM 722 O O . PRO A 1 93 ? -10.491 -3.249 13.974 1.00 92.12 93 PRO A O 1
ATOM 725 N N . VAL A 1 94 ? -8.471 -2.361 14.393 1.00 91.12 94 VAL A N 1
ATOM 726 C CA . VAL A 1 94 ? -7.727 -3.061 13.343 1.00 91.12 94 VAL A CA 1
ATOM 727 C C . VAL A 1 94 ? -7.120 -4.347 13.920 1.00 91.12 94 VAL A C 1
ATOM 729 O O . VAL A 1 94 ? -6.563 -4.310 15.020 1.00 91.12 94 VAL A O 1
ATOM 732 N N . PRO A 1 95 ? -7.179 -5.490 13.207 1.00 90.75 95 PRO A N 1
ATOM 733 C CA . PRO A 1 95 ? -6.506 -6.710 13.647 1.00 90.75 95 PRO A CA 1
ATOM 734 C C . PRO A 1 95 ? -4.990 -6.493 13.801 1.00 90.75 95 PRO A C 1
ATOM 736 O O . PRO A 1 95 ? -4.378 -5.888 12.920 1.00 90.75 95 PRO A O 1
ATOM 739 N N . PRO A 1 96 ? -4.341 -6.992 14.865 1.00 89.62 96 PRO A N 1
ATOM 740 C CA . PRO A 1 96 ? -2.898 -6.838 15.013 1.00 89.62 96 PRO A CA 1
ATOM 741 C C . PRO A 1 96 ? -2.144 -7.610 13.920 1.00 89.62 96 PRO A C 1
ATOM 743 O O . PRO A 1 96 ? -2.490 -8.751 13.595 1.00 89.62 96 PRO A O 1
ATOM 746 N N . LEU A 1 97 ? -1.093 -7.002 13.367 1.00 87.56 97 LEU A N 1
ATOM 747 C CA . LEU A 1 97 ? -0.196 -7.654 12.417 1.00 87.56 97 LEU A CA 1
ATOM 748 C C . LEU A 1 97 ? 0.570 -8.785 13.112 1.00 87.56 97 LEU A C 1
ATOM 750 O O . LEU A 1 97 ? 1.360 -8.554 14.026 1.00 87.56 97 LEU A O 1
ATOM 754 N N . LYS A 1 98 ? 0.355 -10.022 12.658 1.00 84.44 98 LYS A N 1
ATOM 755 C CA . LYS A 1 98 ? 1.131 -11.179 13.111 1.00 84.44 98 LYS A CA 1
ATOM 756 C C . LYS A 1 98 ? 2.420 -11.255 12.301 1.00 84.44 98 LYS A C 1
ATOM 758 O O . LYS A 1 98 ? 2.380 -11.523 11.103 1.00 84.44 98 LYS A O 1
ATOM 763 N N . LEU A 1 99 ? 3.557 -11.031 12.951 1.00 76.25 99 LEU A N 1
ATOM 764 C CA . LEU A 1 99 ? 4.863 -11.290 12.354 1.00 76.25 99 LEU A CA 1
ATOM 765 C C . LEU A 1 99 ? 5.083 -12.805 12.339 1.00 76.25 99 LEU A C 1
ATOM 767 O O . LEU A 1 99 ? 5.029 -13.453 13.383 1.00 76.25 99 LEU A O 1
ATOM 771 N N . GLY A 1 100 ? 5.283 -13.383 11.157 1.00 61.25 100 GLY A N 1
ATOM 772 C CA . GLY A 1 100 ? 5.734 -14.770 11.064 1.00 61.25 100 GLY A CA 1
ATOM 773 C C . GLY A 1 100 ? 7.160 -14.926 11.607 1.00 61.25 100 GLY A C 1
ATOM 774 O O . GLY A 1 100 ? 7.918 -13.966 11.726 1.00 61.25 100 GLY A O 1
ATOM 775 N N . SER A 1 101 ? 7.557 -16.155 11.910 1.00 48.97 101 SER A N 1
ATOM 776 C CA . SER A 1 101 ? 8.888 -16.511 12.421 1.00 48.97 101 SER A CA 1
ATOM 777 C C . SER A 1 101 ? 9.990 -16.512 11.342 1.00 48.97 101 SER A C 1
ATOM 779 O O . SER A 1 101 ? 10.921 -17.311 11.408 1.00 48.97 101 SER A O 1
ATOM 781 N N . GLY A 1 102 ? 9.860 -15.679 10.304 1.00 50.66 102 GLY A N 1
ATOM 782 C CA . GLY A 1 102 ? 10.853 -15.548 9.234 1.00 50.66 102 GLY A CA 1
ATOM 783 C C . GLY A 1 102 ? 11.991 -14.595 9.619 1.00 50.66 102 GLY A C 1
ATOM 784 O O . GLY A 1 102 ? 11.817 -13.782 10.530 1.00 50.66 102 GLY A O 1
ATOM 785 N N . PRO A 1 103 ? 13.154 -14.660 8.943 1.00 41.69 103 PRO A N 1
ATOM 786 C CA . PRO A 1 103 ? 14.257 -13.744 9.206 1.00 41.69 103 PRO A CA 1
ATOM 787 C C . PRO A 1 103 ? 13.789 -12.297 9.013 1.00 41.69 103 PRO A C 1
ATOM 789 O O . PRO A 1 103 ? 13.370 -11.891 7.927 1.00 41.69 103 PRO A O 1
ATOM 792 N N . ILE A 1 104 ? 13.846 -11.523 10.096 1.00 47.59 104 ILE A N 1
ATOM 793 C CA . ILE A 1 104 ? 13.566 -10.092 10.080 1.00 47.59 104 ILE A CA 1
ATOM 794 C C . ILE A 1 104 ? 14.717 -9.445 9.311 1.00 47.59 104 ILE A C 1
ATOM 796 O O . ILE A 1 104 ? 15.828 -9.322 9.825 1.00 47.59 104 ILE A O 1
ATOM 800 N N . HIS A 1 105 ? 14.477 -9.051 8.060 1.00 41.75 105 HIS A N 1
ATOM 801 C CA . HIS A 1 105 ? 15.420 -8.204 7.341 1.00 41.75 105 HIS A CA 1
ATOM 802 C C . HIS A 1 105 ? 15.436 -6.828 8.020 1.00 41.75 105 HIS A C 1
ATOM 804 O O . HIS A 1 105 ? 14.596 -5.972 7.742 1.00 41.75 105 HIS A O 1
ATOM 810 N N . HIS A 1 106 ? 16.388 -6.637 8.936 1.00 34.88 106 HIS A N 1
ATOM 811 C CA . HIS A 1 106 ? 16.776 -5.333 9.459 1.00 34.88 106 HIS A CA 1
ATOM 812 C C . HIS A 1 106 ? 17.372 -4.510 8.314 1.00 34.88 106 HIS A C 1
ATOM 814 O O . HIS A 1 106 ? 18.571 -4.573 8.059 1.00 34.88 106 HIS A O 1
ATOM 820 N N . LEU A 1 107 ? 16.537 -3.759 7.599 1.00 38.62 107 LEU A N 1
ATOM 821 C CA . LEU A 1 107 ? 17.020 -2.653 6.780 1.00 38.62 107 LEU A CA 1
ATOM 822 C C . LEU A 1 107 ? 16.961 -1.370 7.615 1.00 38.62 107 LEU A C 1
ATOM 824 O O . LEU A 1 107 ? 16.040 -1.186 8.411 1.00 38.62 107 LEU A O 1
ATOM 828 N N . GLU A 1 108 ? 17.994 -0.541 7.480 1.00 35.53 108 GLU A N 1
ATOM 829 C CA . GLU A 1 108 ? 18.309 0.586 8.353 1.00 35.53 108 GLU A CA 1
ATOM 830 C C . GLU A 1 108 ? 17.129 1.510 8.676 1.00 35.53 108 GLU A C 1
ATOM 832 O O . GLU A 1 108 ? 16.283 1.845 7.847 1.00 35.53 108 GLU A O 1
ATOM 837 N N . ARG A 1 109 ? 17.151 1.952 9.936 1.00 36.19 109 ARG A N 1
ATOM 838 C CA . ARG A 1 109 ? 16.280 2.941 10.563 1.00 36.19 109 ARG A CA 1
ATOM 839 C C . ARG A 1 109 ? 16.134 4.189 9.684 1.00 36.19 109 ARG A C 1
ATOM 841 O O . ARG A 1 109 ? 16.925 5.121 9.800 1.00 36.19 109 ARG A O 1
ATOM 848 N N . SER A 1 110 ? 15.073 4.285 8.888 1.00 35.38 110 SER A N 1
ATOM 849 C CA . SER A 1 110 ? 14.563 5.607 8.526 1.00 35.38 110 SER A CA 1
ATOM 850 C C . SER A 1 110 ? 13.983 6.227 9.800 1.00 35.38 110 SER A C 1
ATOM 852 O O . SER A 1 110 ? 13.283 5.558 10.564 1.00 35.38 110 SER A O 1
ATOM 854 N N . GLN A 1 111 ? 14.339 7.475 10.106 1.00 34.66 111 GLN A N 1
ATOM 855 C CA . GLN A 1 111 ? 13.832 8.174 11.287 1.00 34.66 111 GLN A CA 1
ATOM 856 C C . GLN A 1 111 ? 12.302 8.339 11.192 1.00 34.66 111 GLN A C 1
ATOM 858 O O . GLN A 1 111 ? 11.761 8.533 10.098 1.00 34.66 111 GLN A O 1
ATOM 863 N N . PRO A 1 112 ? 11.559 8.230 12.304 1.00 38.44 112 PRO A N 1
ATOM 864 C CA . PRO A 1 112 ? 10.148 8.579 12.319 1.00 38.44 112 PRO A CA 1
ATOM 865 C C . PRO A 1 112 ? 10.009 10.105 12.255 1.00 38.44 112 PRO A C 1
ATOM 867 O O . PRO A 1 112 ? 10.302 10.804 13.222 1.00 38.44 112 PRO A O 1
ATOM 870 N N . CYS A 1 113 ? 9.514 10.639 11.138 1.00 36.22 113 CYS A N 1
ATOM 871 C CA . CYS A 1 113 ? 8.885 11.955 11.170 1.00 36.22 113 CYS A CA 1
ATOM 872 C C . CYS A 1 113 ? 7.506 11.787 11.817 1.00 36.22 113 CYS A C 1
ATOM 874 O O . CYS A 1 113 ? 6.570 11.299 11.189 1.00 36.22 113 CYS A O 1
ATOM 876 N N . GLY A 1 114 ? 7.416 12.146 13.099 1.00 43.41 114 GLY A N 1
ATOM 877 C CA . GLY A 1 114 ? 6.170 12.173 13.863 1.00 43.41 114 GLY A CA 1
ATOM 878 C C . GLY A 1 114 ? 5.939 10.940 14.734 1.00 43.41 114 GLY A C 1
ATOM 879 O O . GLY A 1 114 ? 5.139 10.088 14.371 1.00 43.41 114 GLY A O 1
ATOM 880 N N . GLY A 1 115 ? 6.623 10.876 15.885 1.00 42.44 115 GLY A N 1
ATOM 881 C CA . GLY A 1 115 ? 6.165 10.314 17.175 1.00 42.44 115 GLY A CA 1
ATOM 882 C C . GLY A 1 115 ? 5.487 8.935 17.260 1.00 42.44 115 GLY A C 1
ATOM 883 O O . GLY A 1 115 ? 4.999 8.589 18.332 1.00 42.44 115 GLY A O 1
ATOM 884 N N . ARG A 1 116 ? 5.404 8.148 16.187 1.00 46.22 116 ARG A N 1
ATOM 885 C CA . ARG A 1 116 ? 4.746 6.837 16.159 1.00 46.22 116 ARG A CA 1
ATOM 886 C C . ARG A 1 116 ? 5.805 5.753 16.384 1.00 46.22 116 ARG A C 1
ATOM 888 O O . ARG A 1 116 ? 6.888 5.838 15.815 1.00 46.22 116 ARG A O 1
ATOM 895 N N . GLY A 1 117 ? 5.498 4.819 17.290 1.00 45.59 117 GLY A N 1
ATOM 896 C CA . GLY A 1 117 ? 6.410 3.803 17.828 1.00 45.59 117 GLY A CA 1
ATOM 897 C C . GLY A 1 117 ? 7.084 2.899 16.789 1.00 45.59 117 GLY A C 1
ATOM 898 O O . GLY A 1 117 ? 6.862 3.014 15.588 1.00 45.59 117 GLY A O 1
ATOM 899 N N . GLU A 1 118 ? 7.952 2.019 17.284 1.00 40.25 118 GLU A N 1
ATOM 900 C CA . GLU A 1 118 ? 8.866 1.180 16.501 1.00 40.25 118 GLU A CA 1
ATOM 901 C C . GLU A 1 118 ? 8.173 0.460 15.324 1.00 40.25 118 GLU A C 1
ATOM 903 O O . GLU A 1 118 ? 7.228 -0.307 15.504 1.00 40.25 118 GLU A O 1
ATOM 908 N N . ARG A 1 119 ? 8.658 0.719 14.100 1.00 45.12 119 ARG A N 1
ATOM 909 C CA . ARG A 1 119 ? 8.211 0.055 12.866 1.00 45.12 119 ARG A CA 1
ATOM 910 C C . ARG A 1 119 ? 8.854 -1.324 12.772 1.00 45.12 119 ARG A C 1
ATOM 912 O O . ARG A 1 119 ? 10.078 -1.424 12.841 1.00 45.12 119 ARG A O 1
ATOM 919 N N . VAL A 1 120 ? 8.057 -2.369 12.562 1.00 41.78 120 VAL A N 1
ATOM 920 C CA . VAL A 1 120 ? 8.569 -3.735 12.391 1.00 41.78 120 VAL A CA 1
ATOM 921 C C . VAL A 1 120 ? 8.158 -4.251 11.022 1.00 41.78 120 VAL A C 1
ATOM 923 O O . VAL A 1 120 ? 6.978 -4.414 10.746 1.00 41.78 120 VAL A O 1
ATOM 926 N N . MET A 1 121 ? 9.129 -4.513 10.148 1.00 38.56 121 MET A N 1
ATOM 927 C CA . MET A 1 121 ? 8.845 -4.950 8.782 1.00 38.56 121 MET A CA 1
ATOM 928 C C . MET A 1 121 ? 8.046 -6.252 8.760 1.00 38.56 121 MET A C 1
ATOM 930 O O . MET A 1 121 ? 8.573 -7.318 9.078 1.00 38.56 121 MET A O 1
ATOM 934 N N . GLY A 1 122 ? 6.780 -6.164 8.351 1.00 36.09 122 GLY A N 1
ATOM 935 C CA . GLY A 1 122 ? 5.966 -7.327 8.040 1.00 36.09 122 GLY A CA 1
ATOM 936 C C . GLY A 1 122 ? 6.539 -8.086 6.847 1.00 36.09 122 GLY A C 1
ATOM 937 O O . GLY A 1 122 ? 7.100 -7.515 5.905 1.00 36.09 122 GLY A O 1
ATOM 938 N N . ILE A 1 123 ? 6.421 -9.405 6.921 1.00 37.09 123 ILE A N 1
ATOM 939 C CA . ILE A 1 123 ? 6.923 -10.348 5.926 1.00 37.09 123 ILE A CA 1
ATOM 940 C C . ILE A 1 123 ? 6.132 -10.172 4.628 1.00 37.09 123 ILE A C 1
ATOM 942 O O . ILE A 1 123 ? 4.937 -9.870 4.649 1.00 37.09 123 ILE A O 1
ATOM 946 N N . LEU A 1 124 ? 6.813 -10.376 3.500 1.00 38.16 124 LEU A N 1
ATOM 947 C CA . LEU A 1 124 ? 6.181 -10.621 2.209 1.00 38.16 124 LEU A CA 1
ATOM 948 C C . LEU A 1 124 ? 5.151 -11.742 2.418 1.00 38.16 124 LEU A C 1
ATOM 950 O O . LEU A 1 124 ? 5.546 -12.845 2.787 1.00 38.16 124 LEU A O 1
ATOM 954 N N . TYR A 1 125 ? 3.854 -11.477 2.251 1.00 38.22 125 TYR A N 1
ATOM 955 C CA . TYR A 1 125 ? 2.887 -12.570 2.174 1.00 38.22 125 TYR A CA 1
ATOM 956 C C . TYR A 1 125 ? 3.272 -13.391 0.938 1.00 38.22 125 TYR A C 1
ATOM 958 O O . TYR A 1 125 ? 3.194 -12.841 -0.163 1.00 38.22 125 TYR A O 1
ATOM 966 N N . PRO A 1 126 ? 3.726 -14.652 1.077 1.00 34.25 126 PRO A N 1
ATOM 967 C CA . PRO A 1 126 ? 3.788 -15.517 -0.081 1.00 34.25 126 PRO A CA 1
ATOM 968 C C . PRO A 1 126 ? 2.344 -15.719 -0.535 1.00 34.25 126 PRO A C 1
ATOM 970 O O . PRO A 1 126 ? 1.433 -15.842 0.289 1.00 34.25 126 PRO A O 1
ATOM 973 N N . ASP A 1 127 ? 2.138 -15.674 -1.841 1.00 35.97 127 ASP A N 1
ATOM 974 C CA . ASP A 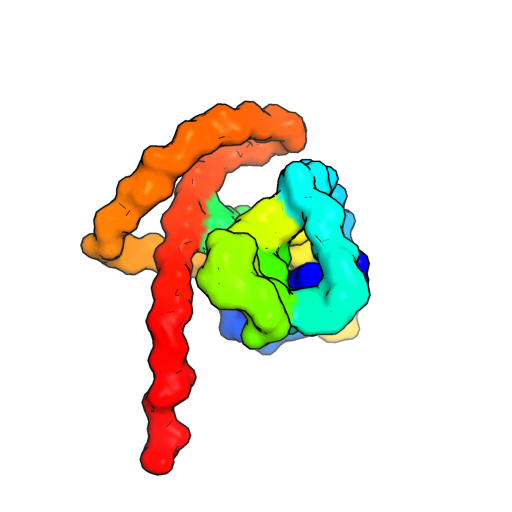1 127 ? 0.852 -15.878 -2.481 1.00 35.97 127 ASP A CA 1
ATOM 975 C C . ASP A 1 127 ? 0.103 -17.076 -1.874 1.00 35.97 127 ASP A C 1
ATOM 977 O O . ASP A 1 127 ? 0.376 -18.232 -2.186 1.00 35.97 127 ASP A O 1
ATOM 981 N N . HIS A 1 128 ? -0.920 -16.804 -1.059 1.00 36.34 128 HIS A N 1
ATOM 982 C CA . HIS A 1 128 ? -2.042 -17.724 -0.891 1.00 36.34 128 HIS A CA 1
ATOM 983 C C . HIS A 1 128 ? -2.914 -17.644 -2.156 1.00 36.34 128 HIS A C 1
ATOM 985 O O . HIS A 1 128 ? -4.079 -17.256 -2.114 1.00 36.34 128 HIS A O 1
ATOM 991 N N . ILE A 1 129 ? -2.333 -18.010 -3.301 1.00 37.38 129 ILE A N 1
ATOM 992 C CA . ILE A 1 129 ? -3.078 -18.605 -4.408 1.00 37.38 129 ILE A CA 1
ATOM 993 C C . ILE A 1 129 ? -3.065 -20.103 -4.107 1.00 37.38 129 ILE A C 1
ATOM 995 O O . ILE A 1 129 ? -2.255 -20.864 -4.621 1.00 37.38 129 ILE A O 1
ATOM 999 N N . ALA A 1 130 ? -3.913 -20.509 -3.168 1.00 35.41 130 ALA A N 1
ATOM 1000 C CA . ALA A 1 130 ? -4.186 -21.911 -2.914 1.00 35.41 130 ALA A CA 1
ATOM 1001 C C . ALA A 1 130 ? -5.697 -22.089 -2.812 1.00 35.41 130 ALA A C 1
ATOM 1003 O O . ALA A 1 130 ? -6.299 -21.828 -1.770 1.00 35.41 130 ALA A O 1
ATOM 1004 N N . GLY A 1 131 ? -6.271 -22.543 -3.923 1.00 30.05 131 GLY A N 1
ATOM 1005 C CA . GLY A 1 131 ? -7.435 -23.417 -3.924 1.00 30.05 131 GLY A CA 1
ATOM 1006 C C . GLY A 1 131 ? -8.422 -23.153 -5.064 1.00 30.05 131 GLY A C 1
ATOM 1007 O O . GLY A 1 131 ? -8.556 -22.003 -5.491 1.00 30.05 131 GLY A O 1
ATOM 1008 N N . PRO A 1 132 ? -9.212 -24.167 -5.454 1.00 38.31 132 PRO A N 1
ATOM 1009 C CA . PRO A 1 132 ? -8.952 -25.612 -5.462 1.00 38.31 132 PRO A CA 1
ATOM 1010 C C . PRO A 1 132 ? -8.361 -26.107 -6.794 1.00 38.31 132 PRO A C 1
ATOM 1012 O O . PRO A 1 132 ? -8.534 -25.421 -7.826 1.00 38.31 132 PRO A O 1
#